Protein AF-A0A4Z1D1J1-F1 (afdb_monomer_lite)

Organism: NCBI:txid2340725

Sequence (111 aa):
MSVAAATEQFQTAVMNSSGQCYSPDPGTCWDVMQSVMKPARTLRTAMHADKSVGAEFWSGAYALINTMEDGMAVGDDEGADKPADFKHRNRATVLGTAHDLSDWLDENPVQ

Foldseek 3Di:
D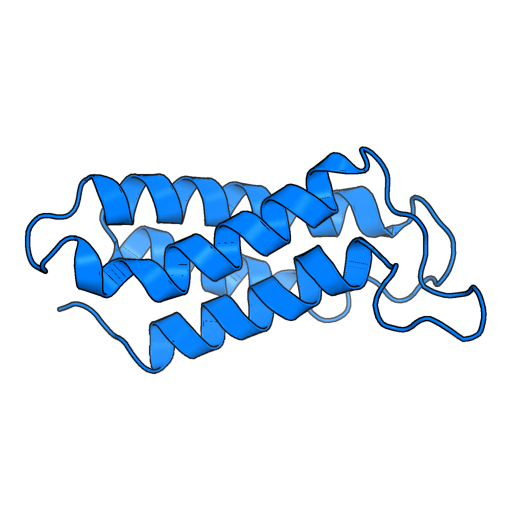ALVVLLVLLLVLLVVLVPQADFQAWQSCLVSLVSNLVSLVVNVVNLVPDDQDDVVLCPVSVVLNVQSVVLCVVVIFRGNDDDDDPPPGSVCSRSVSSVVSSVVCVVRPDD

Secondary structure (DSSP, 8-state):
--HHHHHHHHHHHHHHHTTS----STTSSHHHHHHHHHHHHHHHHHHHH--SS-TTTTHHHHHHHHHHHHHHTT-S---S--SS-TTS-HHHHHHHHHHHHHHHHHHS---

Structure (mmCIF, N/CA/C/O backbone):
data_AF-A0A4Z1D1J1-F1
#
_entry.id   AF-A0A4Z1D1J1-F1
#
loop_
_atom_site.group_PDB
_atom_site.id
_atom_site.type_symbol
_atom_site.label_atom_id
_atom_site.label_alt_id
_atom_site.label_comp_id
_atom_site.label_asym_id
_atom_site.label_entity_id
_atom_site.label_seq_id
_atom_site.pdbx_PDB_ins_code
_atom_site.Cartn_x
_atom_site.Cartn_y
_atom_site.Cartn_z
_atom_site.occupancy
_atom_site.B_iso_or_equiv
_atom_site.auth_seq_id
_atom_site.auth_comp_id
_atom_site.auth_asym_id
_atom_site.auth_atom_id
_atom_site.pdbx_PDB_model_num
ATOM 1 N N . MET A 1 1 ? 2.097 1.297 17.844 1.00 82.56 1 MET A N 1
ATOM 2 C CA . MET A 1 1 ? 1.778 2.257 16.767 1.00 82.56 1 MET A CA 1
ATOM 3 C C . MET A 1 1 ? 0.283 2.181 16.528 1.00 82.56 1 MET A C 1
ATOM 5 O O . MET A 1 1 ? -0.223 1.065 16.549 1.00 82.56 1 MET A O 1
ATOM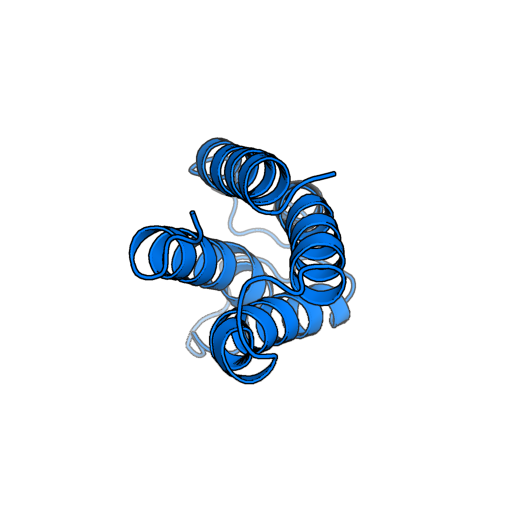 9 N N . SER A 1 2 ? -0.418 3.308 16.399 1.00 93.56 2 SER A N 1
ATOM 10 C CA . SER A 1 2 ? -1.850 3.315 16.064 1.00 93.56 2 SER A CA 1
ATOM 11 C C . SER A 1 2 ? -2.060 3.147 14.556 1.00 93.56 2 SER A C 1
ATOM 13 O O . SER A 1 2 ? -1.129 3.365 13.779 1.00 93.56 2 SER A O 1
ATOM 15 N N . VAL A 1 3 ? -3.281 2.790 14.147 1.00 95.25 3 VAL A N 1
ATOM 16 C CA . VAL A 1 3 ? -3.672 2.738 12.729 1.00 95.25 3 VAL A CA 1
ATOM 17 C C . VAL A 1 3 ? -3.545 4.112 12.075 1.00 95.25 3 VAL A C 1
ATOM 19 O O . VAL A 1 3 ? -2.946 4.207 11.010 1.00 95.25 3 VAL A O 1
ATOM 22 N N . ALA A 1 4 ? -4.006 5.177 12.738 1.00 95.12 4 ALA A N 1
ATOM 23 C CA . ALA A 1 4 ? -3.893 6.544 12.226 1.00 95.12 4 ALA A CA 1
ATOM 24 C C . ALA A 1 4 ? -2.433 6.949 11.949 1.00 95.12 4 ALA A C 1
ATOM 26 O O . ALA A 1 4 ? -2.111 7.397 10.854 1.00 95.12 4 ALA A O 1
ATOM 27 N N . ALA A 1 5 ? -1.519 6.698 12.895 1.00 95.81 5 ALA A N 1
ATOM 28 C CA . ALA A 1 5 ? -0.101 7.014 12.706 1.00 95.81 5 ALA A CA 1
ATOM 29 C C . ALA A 1 5 ? 0.550 6.160 11.602 1.00 95.81 5 ALA A C 1
ATOM 31 O O . ALA A 1 5 ? 1.398 6.645 10.856 1.00 95.81 5 ALA A O 1
ATOM 32 N N . ALA A 1 6 ? 0.165 4.885 11.486 1.00 97.44 6 ALA A N 1
ATOM 33 C CA . ALA A 1 6 ? 0.667 4.017 10.422 1.00 97.44 6 ALA A CA 1
ATOM 34 C C . ALA A 1 6 ? 0.118 4.414 9.039 1.00 97.44 6 ALA A C 1
ATOM 36 O O . ALA A 1 6 ? 0.835 4.299 8.047 1.00 97.44 6 ALA A O 1
ATOM 37 N N . THR A 1 7 ? -1.121 4.911 8.989 1.00 97.38 7 THR A N 1
ATOM 38 C CA . THR A 1 7 ? -1.768 5.453 7.785 1.00 97.38 7 THR A CA 1
ATOM 39 C C . THR A 1 7 ? -1.029 6.696 7.306 1.00 97.38 7 THR A C 1
ATOM 41 O O . THR A 1 7 ? -0.549 6.709 6.177 1.00 97.38 7 THR A O 1
ATOM 44 N N . GLU A 1 8 ? -0.801 7.672 8.189 1.00 97.56 8 GLU A N 1
ATOM 45 C CA . GLU A 1 8 ? -0.037 8.887 7.873 1.00 97.56 8 GLU A CA 1
ATOM 46 C C . GLU A 1 8 ? 1.377 8.557 7.368 1.00 97.56 8 GLU A C 1
ATOM 48 O O . GLU A 1 8 ? 1.838 9.103 6.361 1.00 97.56 8 GLU A O 1
ATOM 53 N N . GLN A 1 9 ? 2.066 7.616 8.026 1.00 98.00 9 GLN A N 1
ATOM 54 C CA . GLN A 1 9 ? 3.395 7.179 7.602 1.00 98.00 9 GLN A CA 1
ATOM 55 C C . GLN A 1 9 ? 3.374 6.543 6.204 1.00 98.00 9 GLN A C 1
ATOM 57 O O . GLN A 1 9 ? 4.280 6.786 5.403 1.00 98.00 9 GLN A O 1
ATOM 62 N N . PHE A 1 10 ? 2.369 5.717 5.914 1.00 98.38 10 PHE A N 1
ATOM 63 C CA . PHE A 1 10 ? 2.211 5.081 4.613 1.00 98.38 10 PHE A CA 1
ATOM 64 C C . PHE A 1 10 ? 1.891 6.100 3.516 1.00 98.38 10 PHE A C 1
ATOM 66 O O . PHE A 1 10 ? 2.616 6.158 2.524 1.00 98.38 10 PHE A O 1
ATOM 73 N N . GLN A 1 11 ? 0.893 6.959 3.720 1.00 98.12 11 GLN A N 1
ATOM 74 C CA . GLN A 1 11 ? 0.496 7.985 2.752 1.00 98.12 11 GLN A CA 1
ATOM 75 C C . GLN A 1 11 ? 1.633 8.984 2.485 1.00 98.12 11 GLN A C 1
ATOM 77 O O . GLN A 1 11 ? 1.885 9.352 1.340 1.00 98.12 11 GLN A O 1
ATOM 82 N N . THR A 1 12 ? 2.421 9.331 3.509 1.00 98.06 12 THR A N 1
ATOM 83 C CA . THR A 1 12 ? 3.645 10.132 3.337 1.00 98.06 12 THR A CA 1
ATOM 84 C C . THR A 1 12 ? 4.667 9.429 2.439 1.00 98.06 12 THR A C 1
ATOM 86 O O . THR A 1 12 ? 5.298 10.067 1.597 1.00 98.06 12 THR A O 1
ATOM 89 N N . ALA A 1 13 ? 4.850 8.114 2.584 1.00 97.81 13 ALA A N 1
ATOM 90 C CA . ALA A 1 13 ? 5.761 7.358 1.727 1.00 97.81 13 ALA A CA 1
ATOM 91 C C . ALA A 1 13 ? 5.270 7.291 0.272 1.00 97.81 13 ALA A C 1
ATOM 93 O O . ALA A 1 13 ? 6.085 7.417 -0.640 1.00 97.81 13 ALA A O 1
ATOM 94 N N . VAL A 1 14 ? 3.957 7.161 0.054 1.00 97.06 14 VAL A N 1
ATOM 95 C CA . VAL A 1 14 ? 3.326 7.213 -1.278 1.00 97.06 14 VAL A CA 1
ATOM 96 C C . VAL A 1 14 ? 3.484 8.595 -1.921 1.00 97.06 14 VAL A C 1
ATOM 98 O O . VAL A 1 14 ? 3.871 8.714 -3.084 1.00 97.06 14 VAL A O 1
ATOM 101 N N . MET A 1 15 ? 3.265 9.669 -1.161 1.00 95.75 15 MET A N 1
ATOM 102 C CA . MET A 1 15 ? 3.521 11.025 -1.649 1.00 95.75 15 MET A CA 1
ATOM 103 C C . MET A 1 15 ? 4.991 11.224 -2.020 1.00 95.75 15 MET A C 1
ATOM 105 O O . MET A 1 15 ? 5.293 11.784 -3.068 1.00 95.75 15 MET A O 1
ATOM 109 N N . ASN A 1 16 ? 5.915 10.741 -1.190 1.00 93.69 16 ASN A N 1
ATOM 110 C CA . ASN A 1 16 ? 7.343 10.899 -1.444 1.00 93.69 16 ASN A CA 1
ATOM 111 C C . ASN A 1 16 ? 7.835 10.053 -2.622 1.00 93.69 16 ASN A C 1
ATOM 113 O O . ASN A 1 16 ? 8.780 10.469 -3.283 1.00 93.69 16 ASN A O 1
ATOM 117 N N . SER A 1 17 ? 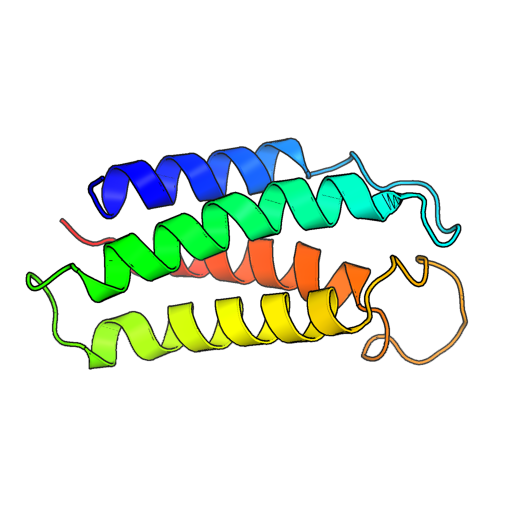7.233 8.894 -2.898 1.00 90.12 17 SER A N 1
ATOM 118 C CA . SER A 1 17 ? 7.599 8.055 -4.048 1.00 90.12 17 SER A CA 1
ATOM 119 C C . SER A 1 17 ? 7.111 8.628 -5.383 1.00 90.12 17 SER A C 1
ATOM 121 O O . SER A 1 17 ? 7.677 8.314 -6.437 1.00 90.12 17 SER A O 1
ATOM 123 N N . SER A 1 18 ? 6.100 9.503 -5.341 1.00 81.12 18 SER A N 1
ATOM 124 C CA . SER A 1 18 ? 5.546 10.176 -6.513 1.00 81.12 18 SER A CA 1
ATOM 125 C C . SER A 1 18 ? 6.635 10.982 -7.220 1.00 81.12 18 SER A C 1
ATOM 127 O O . SER A 1 18 ? 7.181 11.945 -6.687 1.00 81.12 18 SER A O 1
ATOM 129 N N . GLY A 1 19 ? 6.975 10.568 -8.440 1.00 76.38 19 GLY A N 1
ATOM 130 C CA . GLY A 1 19 ? 8.025 11.221 -9.213 1.00 76.38 19 GLY A CA 1
ATOM 131 C C . GLY A 1 19 ? 9.457 10.863 -8.798 1.00 76.38 19 GLY A C 1
ATOM 132 O O . GLY A 1 19 ? 10.367 11.631 -9.082 1.00 76.38 19 GLY A O 1
ATOM 133 N N . GLN A 1 20 ? 9.700 9.721 -8.149 1.00 80.50 20 GLN A N 1
ATOM 134 C CA . GLN A 1 20 ? 11.069 9.209 -7.934 1.00 80.50 20 GLN A CA 1
ATOM 135 C C . GLN A 1 20 ? 11.471 8.099 -8.917 1.00 80.50 20 GLN A C 1
ATOM 137 O O . GLN A 1 20 ? 12.594 7.608 -8.880 1.00 80.50 20 GLN A O 1
ATOM 142 N N . CYS A 1 21 ? 10.572 7.735 -9.837 1.00 81.25 21 CYS A N 1
ATOM 143 C CA . CYS A 1 21 ? 10.694 6.560 -10.697 1.00 81.25 21 CYS A CA 1
ATOM 144 C C . CYS A 1 21 ? 10.523 6.865 -12.191 1.00 81.25 21 CYS A C 1
ATOM 146 O O . CYS A 1 21 ? 9.630 6.335 -12.849 1.00 81.25 21 CYS A O 1
ATOM 148 N N . TYR A 1 22 ? 11.379 7.742 -12.726 1.00 78.50 22 TYR A N 1
ATOM 149 C CA . TYR A 1 22 ? 11.303 8.182 -14.127 1.00 78.50 22 TYR A CA 1
ATOM 150 C C . TYR A 1 22 ? 12.069 7.303 -15.113 1.00 78.50 22 TYR A C 1
ATOM 152 O O . TYR A 1 22 ? 11.714 7.278 -16.289 1.00 78.50 22 TYR A O 1
ATOM 160 N N . SER A 1 23 ? 13.131 6.622 -14.668 1.00 82.38 23 SER A N 1
ATOM 161 C CA . SER A 1 23 ? 13.893 5.764 -15.575 1.00 82.38 23 SER A CA 1
ATOM 162 C C . SER A 1 23 ? 13.079 4.517 -15.910 1.00 82.38 23 SER A C 1
ATOM 164 O O . SER A 1 23 ? 12.576 3.863 -14.991 1.00 82.38 23 SER A O 1
ATOM 166 N N . PRO A 1 24 ? 12.947 4.150 -17.191 1.00 80.31 24 PRO A N 1
ATOM 167 C CA . PRO A 1 24 ? 12.295 2.910 -17.567 1.00 80.31 24 PRO A CA 1
ATOM 168 C C . PRO A 1 24 ? 13.184 1.678 -17.393 1.00 80.31 24 PRO A C 1
ATOM 170 O O . PRO A 1 24 ? 12.691 0.557 -17.530 1.00 80.31 24 PRO A O 1
ATOM 173 N N . ASP A 1 25 ? 14.464 1.862 -17.080 1.00 84.44 25 ASP A N 1
ATOM 174 C CA . ASP A 1 25 ? 15.408 0.761 -16.961 1.00 84.44 25 ASP A CA 1
ATOM 175 C C . ASP A 1 25 ? 15.107 -0.105 -15.721 1.00 84.44 25 ASP A C 1
ATOM 177 O O . ASP A 1 25 ? 14.738 0.435 -14.669 1.00 84.44 25 ASP A O 1
ATOM 181 N N . PRO A 1 26 ? 15.280 -1.436 -15.807 1.00 87.62 26 PRO A N 1
ATOM 182 C CA . PRO A 1 26 ? 15.230 -2.326 -14.649 1.00 87.62 26 PRO A CA 1
ATOM 183 C C . PRO A 1 26 ? 16.207 -1.918 -13.539 1.00 87.62 26 PRO A C 1
ATOM 185 O O . PRO A 1 26 ? 17.236 -1.292 -13.796 1.00 87.62 26 PRO A O 1
ATOM 188 N N . GLY A 1 27 ? 15.887 -2.281 -12.300 1.00 87.50 27 GLY A N 1
ATOM 189 C CA . GLY A 1 27 ? 16.691 -2.010 -11.105 1.00 87.50 27 GLY A CA 1
ATOM 190 C C . GLY A 1 27 ? 16.711 -0.547 -10.645 1.00 87.50 27 GLY A C 1
ATOM 191 O O . GLY A 1 27 ? 17.196 -0.255 -9.554 1.00 87.50 27 GLY A O 1
ATOM 192 N N . THR A 1 28 ? 16.182 0.394 -11.430 1.00 89.44 28 THR A N 1
ATOM 193 C CA . THR A 1 28 ? 16.268 1.831 -11.114 1.00 89.44 28 THR A CA 1
ATOM 194 C C . THR A 1 28 ? 15.266 2.295 -10.062 1.00 89.44 28 THR A C 1
ATOM 196 O O . THR A 1 28 ? 15.447 3.358 -9.473 1.00 89.44 28 THR A O 1
ATOM 199 N N . CYS A 1 29 ? 14.228 1.501 -9.802 1.00 91.56 29 CYS A N 1
ATOM 200 C CA .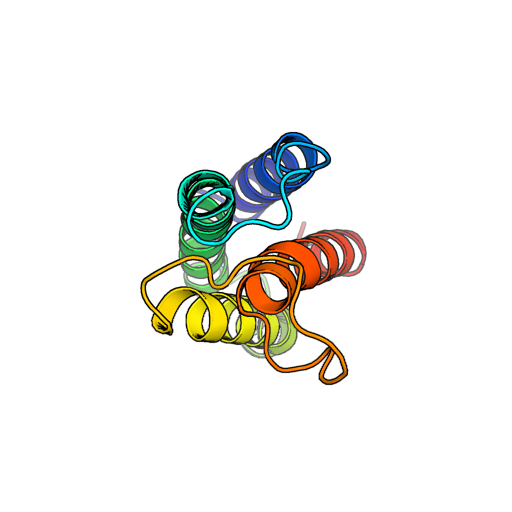 CYS A 1 29 ? 13.122 1.843 -8.911 1.00 91.56 29 CYS A CA 1
ATOM 201 C C . CYS A 1 29 ? 12.964 0.929 -7.705 1.00 91.56 29 CYS A C 1
ATOM 203 O O . CYS A 1 29 ? 12.041 1.121 -6.909 1.00 91.56 29 CYS A O 1
ATOM 205 N N . TRP A 1 30 ? 13.856 -0.044 -7.540 1.00 93.88 30 TRP A N 1
ATOM 206 C CA . TRP A 1 30 ? 13.745 -1.022 -6.467 1.00 93.88 30 TRP A CA 1
ATOM 207 C C . TRP A 1 30 ? 13.727 -0.372 -5.075 1.00 93.88 30 TRP A C 1
ATOM 209 O O . TRP A 1 30 ? 12.894 -0.710 -4.234 1.00 93.88 30 TRP A O 1
ATOM 219 N N . ASP A 1 31 ? 14.580 0.626 -4.838 1.00 94.81 31 ASP A N 1
ATOM 220 C CA . ASP A 1 31 ? 14.618 1.350 -3.561 1.00 94.81 31 ASP A CA 1
ATOM 221 C C . ASP A 1 31 ? 13.328 2.134 -3.290 1.00 94.81 31 ASP A C 1
ATOM 223 O O . ASP A 1 31 ? 12.843 2.168 -2.156 1.00 94.81 31 ASP A O 1
ATOM 227 N N . VAL A 1 32 ? 12.717 2.700 -4.332 1.00 94.69 32 VAL A N 1
ATOM 228 C CA . VAL A 1 32 ? 11.434 3.404 -4.222 1.00 94.69 32 VAL A CA 1
ATOM 229 C C . VAL A 1 32 ? 10.324 2.413 -3.866 1.00 94.69 32 VAL A C 1
ATOM 231 O O . VAL A 1 32 ? 9.572 2.649 -2.919 1.00 94.69 32 VAL A O 1
ATOM 234 N N . MET A 1 33 ? 10.265 1.263 -4.540 1.00 95.69 33 MET A N 1
ATOM 235 C CA . MET A 1 33 ? 9.319 0.186 -4.223 1.00 95.69 33 MET A CA 1
ATOM 236 C C . MET A 1 33 ? 9.465 -0.292 -2.769 1.00 95.69 33 MET A C 1
ATOM 238 O O . MET A 1 33 ? 8.478 -0.369 -2.032 1.00 95.69 33 MET A O 1
ATOM 242 N N . GLN A 1 34 ? 10.697 -0.524 -2.306 1.00 97.00 34 GLN A N 1
ATOM 243 C CA . GLN A 1 34 ? 10.974 -0.889 -0.913 1.00 97.00 34 GLN A CA 1
ATOM 244 C C . GLN A 1 34 ? 10.539 0.197 0.083 1.00 97.00 34 GLN A C 1
ATOM 246 O O . GLN A 1 34 ? 9.999 -0.125 1.149 1.00 97.00 34 GLN A O 1
ATOM 251 N N . SER A 1 35 ? 10.759 1.473 -0.253 1.00 97.00 35 SER A N 1
ATOM 252 C CA . SER A 1 35 ? 10.431 2.608 0.617 1.00 97.00 35 SER A CA 1
ATOM 253 C C . SER A 1 35 ? 8.931 2.741 0.895 1.00 97.00 35 SER A C 1
ATOM 255 O O . SER A 1 35 ? 8.557 3.192 1.976 1.00 97.00 35 SER A O 1
ATOM 257 N N . VAL A 1 36 ? 8.086 2.273 -0.029 1.00 97.62 36 VAL A N 1
ATOM 258 C CA . VAL A 1 36 ? 6.623 2.242 0.110 1.00 97.62 36 VAL A CA 1
ATOM 259 C C . VAL A 1 36 ? 6.142 0.927 0.734 1.00 97.62 36 VAL A C 1
ATOM 261 O O . VAL A 1 36 ? 5.251 0.923 1.585 1.00 97.62 36 VAL A O 1
ATOM 264 N N . MET A 1 37 ? 6.768 -0.203 0.391 1.00 98.19 37 MET A N 1
ATOM 265 C CA . MET A 1 37 ? 6.383 -1.505 0.947 1.00 98.19 37 MET A CA 1
ATOM 266 C C . MET A 1 37 ? 6.616 -1.586 2.463 1.00 98.19 37 MET A C 1
ATOM 268 O O . MET A 1 37 ? 5.810 -2.154 3.203 1.00 98.19 37 MET A O 1
ATOM 272 N N . LYS A 1 38 ? 7.721 -1.017 2.960 1.00 97.94 38 LYS A N 1
ATOM 273 C CA . LYS A 1 38 ? 8.045 -1.037 4.393 1.00 97.94 38 LYS A CA 1
ATOM 274 C C . LYS A 1 38 ? 6.929 -0.429 5.266 1.00 97.94 38 LYS A C 1
ATOM 276 O O . LYS A 1 38 ? 6.490 -1.116 6.190 1.00 97.94 38 LYS A O 1
ATOM 281 N N . PRO A 1 39 ? 6.443 0.801 5.023 1.00 98.31 39 PRO A N 1
ATOM 282 C CA . PRO A 1 39 ? 5.329 1.351 5.786 1.00 98.31 39 PRO A CA 1
ATOM 283 C C . PRO A 1 39 ? 4.002 0.623 5.530 1.00 98.31 39 PRO A C 1
ATOM 285 O O . PRO A 1 39 ? 3.228 0.493 6.473 1.00 98.31 39 PRO A O 1
ATOM 288 N N . ALA A 1 40 ? 3.760 0.042 4.349 1.00 98.50 40 ALA A N 1
ATOM 289 C CA . ALA A 1 40 ? 2.579 -0.804 4.130 1.00 98.50 40 ALA A CA 1
ATOM 290 C C . ALA A 1 40 ? 2.560 -2.045 5.050 1.00 98.50 40 ALA A C 1
ATOM 292 O O . ALA A 1 40 ? 1.527 -2.387 5.626 1.00 98.50 40 ALA A O 1
ATOM 293 N N . ARG A 1 41 ? 3.710 -2.695 5.285 1.00 98.50 41 ARG A N 1
ATOM 294 C CA . ARG A 1 41 ? 3.829 -3.802 6.263 1.00 98.50 41 ARG A CA 1
ATOM 295 C C . ARG A 1 41 ? 3.577 -3.338 7.701 1.00 98.50 41 ARG A C 1
ATOM 297 O O . ARG A 1 41 ? 2.951 -4.049 8.494 1.00 98.50 41 ARG A O 1
ATOM 304 N N . THR A 1 42 ? 4.038 -2.135 8.039 1.00 98.31 42 THR A N 1
ATOM 305 C CA . THR A 1 42 ? 3.754 -1.502 9.333 1.00 98.31 42 THR A CA 1
ATOM 306 C C . THR A 1 42 ? 2.256 -1.239 9.501 1.00 98.31 42 THR A C 1
ATOM 308 O O . THR A 1 42 ? 1.687 -1.605 10.530 1.00 98.31 42 THR A O 1
ATOM 311 N N . LEU A 1 43 ? 1.605 -0.688 8.474 1.00 98.06 43 LEU A N 1
ATOM 312 C CA . LEU A 1 43 ? 0.161 -0.471 8.433 1.00 98.06 43 LEU A CA 1
ATOM 313 C C . LEU A 1 43 ? -0.603 -1.786 8.604 1.00 98.06 43 LEU A C 1
ATOM 315 O O . LEU A 1 43 ? -1.472 -1.870 9.467 1.00 98.06 43 LEU A O 1
ATOM 319 N N . ARG A 1 44 ? -0.214 -2.848 7.887 1.00 98.06 44 ARG A N 1
ATOM 320 C CA . ARG A 1 44 ? -0.788 -4.193 8.056 1.00 98.06 44 ARG A CA 1
ATOM 321 C C . ARG A 1 44 ? -0.781 -4.652 9.511 1.00 98.06 44 ARG A C 1
ATOM 323 O O . ARG A 1 44 ? -1.779 -5.165 10.009 1.00 98.06 44 ARG A O 1
ATOM 330 N N . THR A 1 45 ? 0.350 -4.464 10.185 1.00 97.50 45 THR A N 1
ATOM 331 C CA . THR A 1 45 ? 0.517 -4.848 11.590 1.00 97.50 45 THR A CA 1
ATOM 332 C C . THR A 1 45 ? -0.404 -4.034 12.499 1.00 97.50 45 THR A C 1
ATOM 334 O O . THR A 1 45 ? -1.024 -4.597 13.400 1.00 97.50 45 THR A O 1
ATOM 337 N N . ALA A 1 46 ? -0.532 -2.727 12.249 1.00 96.38 46 ALA A N 1
ATOM 338 C CA . ALA A 1 46 ? -1.425 -1.856 13.008 1.00 96.38 46 ALA A CA 1
ATOM 339 C C . ALA A 1 46 ? -2.904 -2.235 12.810 1.00 96.38 46 ALA A C 1
ATOM 341 O O . ALA A 1 46 ? -3.611 -2.411 13.799 1.00 96.38 46 ALA A O 1
ATOM 342 N N . MET A 1 47 ? -3.345 -2.445 11.564 1.00 95.94 47 MET A N 1
ATOM 343 C CA . MET A 1 47 ? -4.712 -2.877 11.233 1.00 95.94 47 MET A CA 1
ATOM 344 C C . MET A 1 47 ? -5.056 -4.232 11.867 1.00 95.94 47 MET A C 1
ATOM 346 O O . MET A 1 47 ? -6.159 -4.434 12.363 1.00 95.94 47 MET A O 1
ATOM 350 N N . HIS A 1 48 ? -4.101 -5.167 11.920 1.00 95.00 48 HIS A N 1
ATOM 351 C CA . HIS A 1 48 ? -4.326 -6.473 12.547 1.00 95.00 48 HIS A CA 1
ATOM 352 C C . HIS A 1 48 ? -4.463 -6.385 14.076 1.00 95.00 48 HIS A C 1
ATOM 354 O O . HIS A 1 48 ? -5.217 -7.145 14.699 1.00 95.00 48 HIS A O 1
ATOM 360 N N . ALA A 1 49 ? -3.712 -5.470 14.692 1.00 94.94 49 ALA A N 1
ATOM 361 C CA . ALA A 1 49 ? -3.768 -5.218 16.126 1.00 94.94 49 ALA A CA 1
ATOM 362 C C . ALA A 1 49 ? -5.029 -4.445 16.535 1.00 94.94 49 ALA A C 1
ATOM 364 O O . ALA A 1 49 ? -5.484 -4.604 17.668 1.00 94.94 49 ALA A O 1
ATOM 365 N N . ASP A 1 50 ? -5.596 -3.653 15.626 1.00 93.62 50 ASP A N 1
ATOM 366 C CA . ASP A 1 50 ? -6.815 -2.900 15.870 1.00 93.62 50 ASP A CA 1
ATOM 367 C C . ASP A 1 50 ? -8.013 -3.824 16.148 1.00 93.62 50 ASP A C 1
ATOM 369 O O . ASP A 1 50 ? -8.163 -4.910 15.577 1.00 93.62 50 ASP A O 1
ATOM 373 N N . LYS A 1 51 ? -8.831 -3.399 17.111 1.00 92.25 51 LYS A N 1
ATOM 374 C CA . LYS A 1 51 ? -10.047 -4.077 17.578 1.00 92.25 51 LYS A CA 1
ATOM 375 C C . LYS A 1 51 ? -11.259 -3.145 17.576 1.00 92.25 51 LYS A C 1
ATOM 377 O O . LYS A 1 51 ? -12.320 -3.557 18.034 1.00 92.25 51 LYS A O 1
ATOM 382 N N . SER A 1 52 ? -11.095 -1.901 17.119 1.00 92.38 52 SER A N 1
ATOM 383 C CA . SER A 1 52 ? -12.169 -0.906 17.052 1.00 92.38 52 SER A CA 1
ATOM 384 C C . SER A 1 52 ? -13.190 -1.220 15.952 1.00 92.38 52 SER A C 1
ATOM 386 O O . SER A 1 52 ? -14.375 -0.937 16.112 1.00 92.38 52 SER A O 1
ATOM 388 N N . VAL A 1 53 ? -12.742 -1.877 14.881 1.00 91.75 53 VAL A N 1
ATOM 389 C CA . VAL A 1 53 ? -13.557 -2.361 13.761 1.00 91.75 53 VAL A CA 1
ATOM 390 C C . VAL A 1 53 ? -13.475 -3.884 13.643 1.00 91.75 53 VAL A C 1
ATOM 392 O O . VAL A 1 53 ? -12.553 -4.523 14.161 1.00 91.75 53 VAL A O 1
ATOM 395 N N . GLY A 1 54 ? -14.451 -4.485 12.961 1.00 85.44 54 GLY A N 1
ATOM 396 C CA . GLY A 1 54 ? -14.425 -5.912 12.652 1.00 85.44 54 GLY A CA 1
ATOM 397 C C . GLY A 1 54 ? -13.277 -6.276 11.705 1.00 85.44 54 GLY A C 1
ATOM 398 O O . GLY A 1 54 ? -12.796 -5.452 10.927 1.00 85.44 54 GLY A O 1
ATOM 399 N N . ALA A 1 55 ? -12.814 -7.526 11.760 1.00 85.75 55 ALA A N 1
ATOM 400 C CA . ALA A 1 55 ? -11.696 -7.989 10.933 1.00 85.75 55 ALA A CA 1
ATOM 401 C C . ALA A 1 55 ? -11.997 -7.908 9.423 1.00 85.75 55 ALA A C 1
ATOM 403 O O . ALA A 1 55 ? -11.084 -7.769 8.610 1.00 85.75 55 ALA A O 1
ATOM 404 N N . GLU A 1 56 ? -13.274 -7.982 9.055 1.00 93.12 56 GLU A N 1
ATOM 405 C CA . GLU A 1 56 ? -13.784 -7.852 7.695 1.00 93.12 56 GLU A CA 1
ATOM 406 C C . GLU A 1 56 ? -13.588 -6.453 7.106 1.00 93.12 56 GLU A C 1
ATOM 408 O O . GLU A 1 56 ? -13.389 -6.343 5.895 1.00 93.12 56 GLU A O 1
ATOM 413 N N . PHE A 1 57 ? -13.569 -5.409 7.942 1.00 95.50 57 PHE A N 1
ATOM 414 C CA . PHE A 1 57 ? -13.358 -4.030 7.501 1.00 95.50 57 PHE A CA 1
ATOM 415 C C . PHE A 1 57 ? -12.027 -3.892 6.752 1.00 95.50 57 PHE A C 1
ATOM 417 O O . PHE A 1 57 ? -11.966 -3.356 5.650 1.00 95.50 57 PHE A O 1
ATOM 424 N N . TRP A 1 58 ? -10.967 -4.486 7.301 1.00 95.94 58 TRP A N 1
ATOM 425 C CA . TRP A 1 58 ? -9.614 -4.405 6.750 1.00 95.94 58 TRP A CA 1
ATOM 426 C C . TRP A 1 58 ? -9.358 -5.314 5.543 1.00 95.94 58 TRP A C 1
ATOM 428 O O . TRP A 1 58 ? -8.268 -5.277 4.973 1.00 95.94 58 TRP A O 1
ATOM 438 N N . SER A 1 59 ? -10.320 -6.150 5.143 1.00 96.25 59 SER A N 1
ATOM 439 C CA . SER A 1 59 ? -10.117 -7.139 4.074 1.00 96.25 59 SER A CA 1
ATOM 440 C C . SER A 1 59 ? -9.701 -6.508 2.739 1.00 96.25 59 SER A C 1
ATOM 442 O O . SER A 1 59 ? -8.808 -7.040 2.077 1.00 96.25 59 SER A O 1
ATOM 444 N N . GLY A 1 60 ? -10.276 -5.351 2.390 1.00 96.94 60 GLY A N 1
ATOM 445 C CA . GLY A 1 60 ? -9.906 -4.577 1.201 1.00 96.94 60 GLY A CA 1
ATOM 446 C C . GLY A 1 60 ? -8.456 -4.096 1.255 1.00 96.94 60 GLY A C 1
ATOM 447 O O . GLY A 1 60 ? -7.665 -4.415 0.367 1.00 96.94 60 GLY A O 1
ATOM 448 N N . ALA A 1 61 ? -8.068 -3.433 2.348 1.00 97.69 61 ALA A N 1
ATOM 449 C CA . ALA A 1 61 ? -6.688 -2.997 2.559 1.00 97.69 61 ALA A CA 1
ATOM 450 C C . ALA A 1 61 ? -5.690 -4.167 2.533 1.00 97.69 61 ALA A C 1
ATOM 452 O O . ALA A 1 61 ? -4.631 -4.076 1.914 1.00 97.69 61 ALA A O 1
ATOM 453 N N . TYR A 1 62 ? -6.020 -5.304 3.158 1.00 98.06 62 TYR A N 1
ATOM 454 C CA . TYR A 1 62 ? -5.154 -6.485 3.132 1.00 98.06 62 TYR A CA 1
ATOM 455 C C . TYR A 1 62 ? -4.971 -7.062 1.730 1.00 98.06 62 TYR A C 1
ATOM 457 O O . TYR A 1 62 ? -3.873 -7.531 1.426 1.00 98.06 62 TYR A O 1
ATOM 465 N N . ALA A 1 63 ? -6.007 -7.033 0.888 1.00 98.19 63 ALA A N 1
ATOM 466 C CA . ALA A 1 63 ? -5.904 -7.478 -0.496 1.00 98.19 63 ALA A CA 1
ATOM 467 C C . ALA A 1 63 ? -4.928 -6.598 -1.292 1.00 98.19 63 ALA A C 1
ATOM 469 O O . ALA A 1 63 ? -4.050 -7.132 -1.964 1.00 98.19 63 ALA A O 1
ATOM 470 N N . LEU A 1 64 ? -5.004 -5.274 -1.134 1.00 98.50 64 LEU A N 1
ATOM 471 C CA . LEU A 1 64 ? -4.086 -4.334 -1.785 1.00 98.50 64 LEU A CA 1
ATOM 472 C C . LEU A 1 64 ? -2.639 -4.542 -1.312 1.00 98.50 64 LEU A C 1
ATOM 474 O O . LEU A 1 64 ? -1.727 -4.659 -2.128 1.00 98.50 64 LEU A O 1
ATOM 478 N N . ILE A 1 65 ? -2.418 -4.706 -0.001 1.00 98.50 65 ILE A N 1
ATOM 479 C CA . ILE A 1 65 ? -1.076 -5.003 0.527 1.00 98.50 65 ILE A CA 1
ATOM 480 C C . ILE A 1 65 ? -0.561 -6.349 -0.003 1.00 98.50 65 ILE A C 1
ATOM 482 O O . ILE A 1 65 ? 0.628 -6.466 -0.279 1.00 98.50 65 ILE A O 1
ATOM 486 N N . ASN A 1 66 ? -1.414 -7.366 -0.167 1.00 98.38 66 ASN A N 1
ATOM 487 C CA . ASN A 1 66 ? -0.993 -8.637 -0.772 1.00 98.38 66 ASN A CA 1
ATOM 488 C C . ASN A 1 66 ? -0.533 -8.446 -2.216 1.00 98.38 66 ASN A C 1
ATOM 490 O O . ASN A 1 66 ? 0.518 -8.953 -2.579 1.00 98.38 66 ASN A O 1
ATOM 494 N N . THR A 1 67 ? -1.269 -7.674 -3.014 1.00 97.31 67 THR A N 1
ATOM 495 C CA . THR A 1 67 ? -0.858 -7.358 -4.384 1.00 97.31 67 THR A CA 1
ATOM 496 C C . THR A 1 67 ? 0.491 -6.635 -4.411 1.00 97.31 67 THR A C 1
ATOM 498 O O . THR A 1 67 ? 1.356 -6.999 -5.204 1.00 97.31 67 THR A O 1
ATOM 501 N N . MET A 1 68 ? 0.735 -5.689 -3.497 1.00 97.62 68 MET A N 1
ATOM 502 C CA . MET A 1 68 ? 2.060 -5.071 -3.360 1.00 97.62 68 MET A CA 1
ATOM 503 C C . MET A 1 68 ? 3.148 -6.103 -3.013 1.00 97.62 68 MET A C 1
ATOM 505 O O . MET A 1 68 ? 4.220 -6.094 -3.616 1.00 97.62 68 MET A O 1
ATOM 509 N N . GLU A 1 69 ? 2.889 -7.014 -2.070 1.00 98.12 69 GLU A N 1
ATOM 510 C CA . GLU A 1 69 ? 3.829 -8.089 -1.718 1.00 98.12 69 GLU A CA 1
ATOM 511 C C . GLU A 1 69 ? 4.116 -9.014 -2.909 1.00 98.12 69 GLU A C 1
ATOM 513 O O . GLU A 1 69 ? 5.273 -9.369 -3.127 1.00 98.12 69 GLU A O 1
ATOM 518 N N . ASP A 1 70 ? 3.109 -9.346 -3.720 1.00 95.94 70 ASP A N 1
ATOM 519 C CA . ASP A 1 70 ? 3.273 -10.161 -4.930 1.00 95.94 70 ASP A CA 1
ATOM 520 C C . ASP A 1 70 ? 4.196 -9.473 -5.949 1.00 95.94 70 ASP A C 1
ATOM 522 O O . ASP A 1 70 ? 5.037 -10.121 -6.573 1.00 95.94 70 ASP A O 1
ATOM 526 N N . GLY A 1 71 ? 4.105 -8.145 -6.085 1.00 93.69 71 GLY A N 1
ATOM 527 C CA . GLY A 1 71 ? 5.050 -7.369 -6.891 1.00 93.69 71 GLY A CA 1
ATOM 528 C C . GLY A 1 71 ? 6.472 -7.391 -6.313 1.00 93.69 71 GLY A C 1
ATOM 529 O O . GLY A 1 71 ? 7.451 -7.594 -7.034 1.00 93.69 71 GLY A O 1
ATOM 530 N N . MET A 1 72 ? 6.612 -7.247 -4.996 1.00 96.12 72 MET A N 1
ATOM 531 C CA . MET A 1 72 ? 7.918 -7.335 -4.333 1.00 96.12 72 MET A CA 1
ATOM 532 C C . MET A 1 72 ? 8.531 -8.740 -4.407 1.00 96.12 72 MET A C 1
ATOM 534 O O . MET A 1 72 ? 9.755 -8.865 -4.432 1.00 96.12 72 MET A O 1
ATOM 538 N N . ALA A 1 73 ? 7.714 -9.795 -4.473 1.00 95.62 73 ALA A N 1
ATOM 539 C CA . ALA A 1 73 ? 8.162 -11.187 -4.518 1.00 95.62 73 ALA A CA 1
ATOM 540 C C . ALA A 1 73 ? 8.972 -11.536 -5.777 1.00 95.62 73 ALA A C 1
ATOM 542 O O . ALA A 1 73 ? 9.705 -12.525 -5.771 1.00 95.62 73 ALA A O 1
ATOM 543 N N . VAL A 1 74 ? 8.898 -10.710 -6.826 1.00 90.81 74 VAL A N 1
ATOM 544 C CA . VAL A 1 74 ? 9.771 -10.813 -8.006 1.00 90.81 74 VAL A CA 1
ATOM 545 C C . VAL A 1 74 ? 11.253 -10.646 -7.639 1.00 90.81 74 VAL A C 1
ATOM 547 O O . VAL A 1 74 ? 12.112 -11.264 -8.262 1.00 90.81 74 VAL A O 1
ATOM 550 N N . GLY A 1 75 ? 11.560 -9.877 -6.590 1.00 91.06 75 GLY A N 1
ATOM 551 C CA . GLY A 1 75 ? 12.907 -9.772 -6.020 1.00 91.06 75 GLY A CA 1
ATOM 552 C C . GLY A 1 75 ? 13.849 -8.767 -6.692 1.00 91.06 75 GLY A C 1
ATOM 553 O O . GLY A 1 75 ? 14.969 -8.607 -6.213 1.00 91.06 75 GLY A O 1
ATOM 554 N N . ASP A 1 76 ? 13.410 -8.087 -7.750 1.00 90.44 76 ASP A N 1
ATOM 555 C CA . ASP A 1 76 ? 14.099 -6.958 -8.392 1.00 90.44 76 ASP A CA 1
ATOM 556 C C . ASP A 1 76 ? 13.074 -6.086 -9.139 1.00 90.44 76 ASP A C 1
ATOM 558 O O . ASP A 1 76 ? 11.972 -6.549 -9.411 1.00 90.44 76 ASP A O 1
ATOM 562 N N . ASP A 1 77 ? 13.401 -4.843 -9.485 1.00 90.50 77 ASP A N 1
ATOM 563 C CA . ASP A 1 77 ? 12.578 -3.981 -10.344 1.00 90.50 77 ASP A CA 1
ATOM 564 C C . ASP A 1 77 ? 12.739 -4.370 -11.823 1.00 90.50 77 ASP A C 1
ATOM 566 O O . ASP A 1 77 ? 13.800 -4.179 -12.410 1.00 90.50 77 ASP A O 1
ATOM 570 N N . GLU A 1 78 ? 11.675 -4.860 -12.464 1.00 88.19 78 GLU A N 1
ATOM 571 C CA . GLU A 1 78 ? 11.721 -5.329 -13.860 1.00 88.19 78 GLU A CA 1
ATOM 572 C C . GLU A 1 78 ? 11.717 -4.202 -14.912 1.00 88.19 78 GLU A C 1
ATOM 574 O O . GLU A 1 78 ? 11.770 -4.476 -16.115 1.00 88.19 78 GLU A O 1
ATOM 579 N N . GLY A 1 79 ? 11.670 -2.934 -14.489 1.00 82.38 79 GLY A N 1
ATOM 580 C CA . GLY A 1 79 ? 11.685 -1.777 -15.384 1.00 82.38 79 GLY A CA 1
ATOM 581 C C . GLY A 1 79 ? 10.307 -1.369 -15.923 1.00 82.38 79 GLY A C 1
ATOM 582 O O . GLY A 1 79 ? 9.314 -2.101 -15.850 1.00 82.38 79 GLY A O 1
ATOM 583 N N . ALA A 1 80 ? 10.243 -0.169 -16.511 1.00 75.62 80 ALA A N 1
ATOM 584 C CA . ALA A 1 80 ? 9.036 0.414 -17.102 1.00 75.62 80 ALA A CA 1
ATOM 585 C C . ALA A 1 80 ? 8.932 0.307 -18.637 1.00 75.62 80 ALA A C 1
ATOM 587 O O . ALA A 1 80 ? 7.835 0.537 -19.136 1.00 75.62 80 ALA A O 1
ATOM 588 N N . ASP A 1 81 ? 9.932 -0.231 -19.371 1.00 59.44 81 ASP A N 1
ATOM 589 C CA . ASP A 1 81 ? 9.860 -0.448 -20.842 1.00 59.44 81 ASP A CA 1
ATOM 590 C C . ASP A 1 81 ? 10.125 -1.895 -21.338 1.00 59.44 81 ASP A C 1
ATOM 592 O O . ASP A 1 81 ? 11.237 -2.289 -21.673 1.00 59.44 81 ASP A O 1
ATOM 596 N N . LYS A 1 82 ? 9.049 -2.680 -21.478 1.00 49.56 82 LYS A N 1
ATOM 597 C CA . LYS A 1 82 ? 8.881 -3.800 -22.413 1.00 49.56 82 LYS A CA 1
ATOM 598 C C . LYS A 1 82 ? 7.455 -3.734 -22.986 1.00 49.56 82 LYS A C 1
ATOM 600 O O . LYS A 1 82 ? 6.501 -3.565 -22.224 1.00 49.56 82 LYS A O 1
ATOM 605 N N . PRO A 1 83 ? 7.269 -3.808 -24.312 1.00 49.69 83 PRO A N 1
ATOM 606 C CA . PRO A 1 83 ? 5.967 -3.554 -24.912 1.00 49.69 83 PRO A CA 1
ATOM 607 C C . PRO A 1 83 ? 4.931 -4.639 -24.561 1.00 49.69 83 PRO A C 1
ATOM 609 O O . PRO A 1 83 ? 5.249 -5.823 -24.538 1.00 49.69 83 PRO A O 1
ATOM 612 N N . ALA A 1 84 ? 3.690 -4.164 -24.390 1.00 44.12 84 ALA A N 1
ATOM 613 C CA . ALA A 1 84 ? 2.377 -4.820 -24.522 1.00 44.12 84 ALA A CA 1
ATOM 614 C C . ALA A 1 84 ? 1.624 -5.374 -23.294 1.00 44.12 84 ALA A C 1
ATOM 616 O O . ALA A 1 84 ? 0.396 -5.309 -23.329 1.00 44.12 84 ALA A O 1
ATOM 617 N N . ASP A 1 85 ? 2.254 -5.768 -22.185 1.00 47.38 85 ASP A N 1
ATOM 618 C CA . ASP A 1 85 ? 1.491 -6.394 -21.087 1.00 47.38 85 ASP A CA 1
ATOM 619 C C . ASP A 1 85 ? 1.526 -5.534 -19.818 1.00 47.38 85 ASP A C 1
ATOM 621 O O . ASP A 1 85 ? 2.295 -5.765 -18.888 1.00 47.38 85 ASP A O 1
ATOM 625 N N . PHE A 1 86 ? 0.653 -4.523 -19.760 1.00 44.41 86 PHE A N 1
ATOM 626 C CA . PHE A 1 86 ? 0.479 -3.593 -18.623 1.00 44.41 86 PHE A CA 1
ATOM 627 C C . PHE A 1 86 ? 0.227 -4.288 -17.262 1.00 44.41 86 PHE A C 1
ATOM 629 O O . PHE A 1 86 ? 0.231 -3.634 -16.225 1.00 44.41 86 PHE A O 1
ATOM 636 N N . LYS A 1 87 ? 0.004 -5.610 -17.262 1.00 41.53 87 LYS A N 1
ATOM 637 C CA . LYS A 1 87 ? -0.286 -6.455 -16.094 1.00 41.53 87 LYS A CA 1
ATOM 638 C C . LYS A 1 87 ? 0.911 -7.284 -15.597 1.00 41.53 87 LYS A C 1
ATOM 640 O O . LYS A 1 87 ? 0.750 -8.048 -14.651 1.00 41.53 87 LYS A O 1
ATOM 645 N N . HIS A 1 88 ? 2.093 -7.135 -16.199 1.00 47.81 88 HIS A N 1
ATOM 646 C CA . HIS A 1 88 ? 3.296 -7.904 -15.850 1.00 47.81 88 HIS A CA 1
ATOM 647 C C . HIS A 1 88 ? 4.503 -7.018 -15.535 1.00 47.81 88 HIS A C 1
ATOM 649 O O . HIS A 1 88 ? 5.608 -7.278 -15.994 1.00 47.81 88 HIS A O 1
ATOM 655 N N . ARG A 1 89 ? 4.297 -5.939 -14.774 1.00 71.81 89 ARG A N 1
ATOM 656 C CA . ARG A 1 89 ? 5.405 -5.108 -14.288 1.00 71.81 89 ARG A CA 1
ATOM 657 C C . ARG A 1 89 ? 5.247 -4.894 -12.809 1.00 71.81 89 ARG A C 1
ATOM 659 O O . ARG A 1 89 ? 4.378 -4.141 -12.369 1.00 71.81 89 ARG A O 1
ATOM 666 N N . ASN A 1 90 ? 6.108 -5.546 -12.053 1.00 89.38 90 ASN A N 1
ATOM 667 C CA . ASN A 1 90 ? 6.053 -5.508 -10.610 1.00 89.38 90 ASN A CA 1
ATOM 668 C C . ASN A 1 90 ? 6.170 -4.089 -10.025 1.00 89.38 90 ASN A C 1
ATOM 670 O O . ASN A 1 90 ? 5.558 -3.806 -9.000 1.00 89.38 90 ASN A O 1
ATOM 674 N N . ARG A 1 91 ? 6.836 -3.159 -10.723 1.00 89.75 91 ARG A N 1
ATOM 675 C CA . ARG A 1 91 ? 6.845 -1.732 -10.372 1.00 89.75 91 AR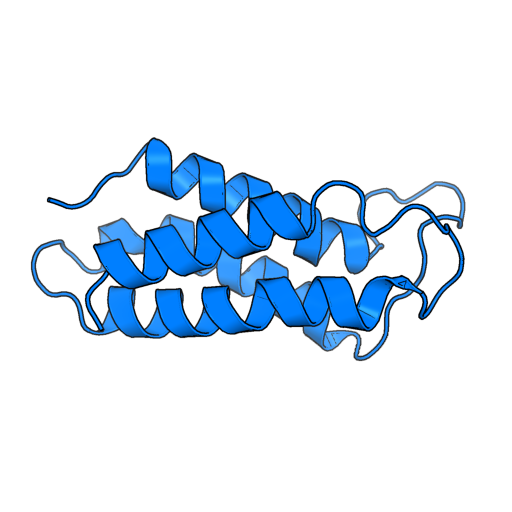G A CA 1
ATOM 676 C C . ARG A 1 91 ? 5.441 -1.127 -10.300 1.00 89.75 91 ARG A C 1
ATOM 678 O O . ARG A 1 91 ? 5.125 -0.452 -9.325 1.00 89.75 91 ARG A O 1
ATOM 685 N N . ALA A 1 92 ? 4.601 -1.364 -11.309 1.00 89.06 92 ALA A N 1
ATOM 686 C CA . ALA A 1 92 ? 3.227 -0.861 -11.327 1.00 89.06 92 ALA A CA 1
ATOM 687 C C . ALA A 1 92 ? 2.364 -1.579 -10.282 1.00 89.06 92 ALA A C 1
ATOM 689 O O . ALA A 1 92 ? 1.573 -0.934 -9.602 1.00 89.06 92 ALA A O 1
ATOM 690 N N . THR A 1 93 ? 2.579 -2.884 -10.101 1.00 91.88 93 THR A N 1
ATOM 691 C CA . THR A 1 93 ? 1.926 -3.673 -9.050 1.00 91.88 93 THR A CA 1
ATOM 692 C C . THR A 1 93 ? 2.238 -3.142 -7.647 1.00 91.88 93 THR A C 1
ATOM 694 O O . THR A 1 93 ? 1.363 -3.128 -6.795 1.00 91.88 93 THR A O 1
ATOM 697 N N . VAL A 1 94 ? 3.462 -2.676 -7.381 1.00 94.62 94 VAL A N 1
ATOM 698 C CA . VAL A 1 94 ? 3.812 -2.117 -6.066 1.00 94.62 94 VAL A CA 1
ATOM 699 C C . VAL A 1 94 ? 3.371 -0.663 -5.942 1.00 94.62 94 VAL A C 1
ATOM 701 O O . VAL A 1 94 ? 2.641 -0.324 -5.016 1.00 94.62 94 VAL A O 1
ATOM 704 N N . LEU A 1 95 ? 3.821 0.210 -6.846 1.00 93.19 95 LEU A N 1
ATOM 705 C CA . LE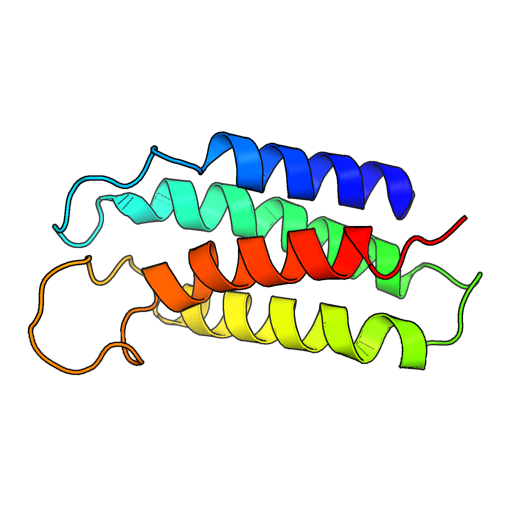U A 1 95 ? 3.621 1.654 -6.707 1.00 93.19 95 LEU A CA 1
ATOM 706 C C . LEU A 1 95 ? 2.186 2.073 -7.042 1.00 93.19 95 LEU A C 1
ATOM 708 O O . LEU A 1 95 ? 1.628 2.907 -6.341 1.00 93.19 95 LEU A O 1
ATOM 712 N N . GLY A 1 96 ? 1.575 1.472 -8.066 1.00 92.81 96 GLY A N 1
ATOM 713 C CA . GLY A 1 96 ? 0.179 1.731 -8.426 1.00 92.81 96 GLY A CA 1
ATOM 714 C C . GLY A 1 96 ? -0.772 1.283 -7.321 1.00 92.81 96 GLY A C 1
ATOM 715 O O . GLY A 1 96 ? -1.554 2.083 -6.824 1.00 92.81 96 GLY A O 1
ATOM 716 N N . THR A 1 97 ? -0.622 0.049 -6.835 1.00 96.62 97 THR A N 1
ATOM 717 C CA . THR A 1 97 ? -1.456 -0.445 -5.730 1.00 96.62 97 THR A CA 1
ATOM 718 C C . THR A 1 97 ? -1.200 0.286 -4.413 1.00 96.62 97 THR A C 1
ATOM 720 O O . THR A 1 97 ? -2.089 0.355 -3.569 1.00 96.62 97 THR A O 1
ATOM 723 N N . ALA A 1 98 ? -0.024 0.886 -4.221 1.00 97.44 98 ALA A N 1
ATOM 724 C CA . ALA A 1 98 ? 0.191 1.752 -3.072 1.00 97.44 98 ALA A CA 1
ATOM 725 C C . ALA A 1 98 ? -0.644 3.043 -3.131 1.00 97.44 98 ALA A C 1
ATOM 727 O O . ALA A 1 98 ? -1.124 3.488 -2.090 1.00 97.44 98 ALA A O 1
ATOM 728 N N . HIS A 1 99 ? -0.850 3.615 -4.323 1.00 96.75 99 HIS A N 1
ATOM 729 C CA . HIS A 1 99 ? -1.810 4.706 -4.507 1.00 96.75 99 HIS A CA 1
ATOM 730 C C . HIS A 1 99 ? -3.238 4.224 -4.237 1.00 96.75 99 HIS A C 1
ATOM 732 O O . HIS A 1 99 ? -3.919 4.838 -3.425 1.00 96.75 99 HIS A O 1
ATOM 738 N N . ASP A 1 100 ? -3.636 3.071 -4.784 1.00 97.81 100 ASP A N 1
ATOM 739 C CA . ASP A 1 100 ? -4.969 2.502 -4.530 1.00 97.81 100 ASP A CA 1
ATOM 740 C C . ASP A 1 100 ? -5.219 2.261 -3.027 1.00 97.81 100 ASP A C 1
ATOM 742 O O . ASP A 1 100 ? -6.310 2.503 -2.516 1.00 97.81 100 ASP A O 1
ATOM 746 N N . LEU A 1 101 ? -4.203 1.797 -2.289 1.00 98.44 101 LEU A N 1
ATOM 747 C CA . LEU A 1 101 ? -4.285 1.627 -0.837 1.00 98.44 101 LEU A CA 1
ATOM 748 C C . LEU A 1 101 ? -4.370 2.969 -0.106 1.00 98.44 101 LEU A C 1
ATOM 750 O O . LEU A 1 101 ? -5.084 3.062 0.888 1.00 98.44 101 LEU A O 1
ATOM 754 N N . SER A 1 102 ? -3.653 3.992 -0.573 1.00 98.00 102 SER A N 1
ATOM 755 C CA . SER A 1 102 ? -3.738 5.344 -0.013 1.00 98.00 102 SER A CA 1
ATOM 756 C C . SER A 1 102 ? -5.156 5.894 -0.145 1.00 98.00 102 SER A C 1
ATOM 758 O O . SER A 1 102 ? -5.711 6.355 0.849 1.00 98.00 102 SER A O 1
ATOM 760 N N . ASP A 1 103 ? -5.746 5.771 -1.334 1.00 98.19 103 ASP A N 1
ATOM 761 C CA . ASP A 1 103 ? -7.106 6.228 -1.624 1.00 98.19 103 ASP A CA 1
ATOM 762 C C . ASP A 1 103 ? -8.135 5.435 -0.806 1.00 98.19 103 ASP A C 1
ATOM 764 O O . ASP A 1 103 ? -9.031 6.011 -0.190 1.00 98.19 103 ASP A O 1
ATOM 768 N N . TRP A 1 104 ? -7.962 4.113 -0.699 1.00 98.00 104 TRP A N 1
ATOM 769 C CA . TRP A 1 104 ? -8.832 3.275 0.126 1.00 98.00 104 TRP A CA 1
ATOM 770 C C . TRP A 1 104 ? -8.843 3.723 1.595 1.00 98.00 104 TRP A C 1
ATOM 772 O O . TRP A 1 104 ? -9.900 3.712 2.224 1.00 98.00 104 TRP A O 1
ATOM 782 N N . LEU A 1 105 ? -7.692 4.118 2.154 1.00 97.25 105 LEU A N 1
ATOM 783 C CA . LEU A 1 105 ? -7.589 4.591 3.542 1.00 97.25 105 LEU A CA 1
ATOM 784 C C . LEU A 1 105 ? -8.310 5.929 3.752 1.00 97.25 105 LEU A C 1
ATOM 786 O O . LEU A 1 105 ? -8.899 6.130 4.814 1.00 97.25 105 LEU A O 1
ATOM 790 N N . ASP A 1 106 ? -8.313 6.805 2.745 1.00 96.94 106 ASP A N 1
ATOM 791 C CA . ASP A 1 106 ? -9.060 8.068 2.778 1.00 96.94 106 ASP A CA 1
ATOM 792 C C . ASP A 1 106 ? -10.575 7.838 2.675 1.00 96.94 106 ASP A C 1
ATOM 794 O O . ASP A 1 106 ? -11.363 8.511 3.344 1.00 96.94 106 ASP A O 1
ATOM 798 N N . GLU A 1 107 ? -10.996 6.861 1.870 1.00 97.06 107 GLU A N 1
ATOM 799 C CA . GLU A 1 107 ? -12.403 6.472 1.718 1.00 97.06 107 GLU A CA 1
ATOM 800 C C . GLU A 1 107 ? -12.946 5.689 2.924 1.00 97.06 107 GLU A C 1
ATOM 802 O O . GLU A 1 107 ? -14.155 5.689 3.174 1.00 97.06 107 GLU A O 1
ATOM 807 N N . ASN A 1 108 ? -12.065 5.034 3.686 1.00 95.19 108 ASN A N 1
ATOM 808 C CA . ASN A 1 108 ? -12.408 4.165 4.813 1.00 95.19 108 ASN A CA 1
ATOM 809 C C . ASN A 1 108 ? -11.671 4.594 6.099 1.00 95.19 108 ASN A C 1
ATOM 811 O O . ASN A 1 108 ? -10.902 3.809 6.665 1.00 95.19 108 ASN A O 1
ATOM 815 N N . PRO A 1 109 ? -11.894 5.825 6.599 1.00 90.69 109 PRO A N 1
ATOM 816 C CA . PRO A 1 109 ? -11.197 6.313 7.778 1.00 90.69 109 PRO A CA 1
ATOM 817 C C . PRO A 1 109 ? -11.661 5.569 9.034 1.00 90.69 109 PRO A C 1
ATOM 819 O O . PRO A 1 109 ? -12.857 5.351 9.248 1.00 90.69 109 PRO A O 1
ATOM 822 N N . VAL A 1 110 ? -10.713 5.240 9.910 1.00 83.94 110 VAL A N 1
ATOM 823 C CA . VAL A 1 110 ? -10.998 4.714 11.252 1.00 83.94 110 VAL A CA 1
ATOM 824 C C . VAL A 1 110 ? -10.738 5.809 12.278 1.00 83.94 110 VAL A C 1
ATOM 826 O O . VAL A 1 110 ? -9.695 6.464 12.235 1.00 83.94 110 VAL A O 1
ATOM 829 N N . GLN A 1 111 ? -11.726 6.034 13.150 1.00 59.44 111 GLN A N 1
ATOM 830 C CA . GLN A 1 111 ? -11.711 7.060 14.199 1.00 59.44 111 GLN A CA 1
ATOM 831 C C . GLN A 1 111 ? -10.891 6.638 15.419 1.00 59.44 111 GLN A C 1
ATOM 833 O O . GLN A 1 111 ? -10.984 5.456 15.818 1.00 59.44 111 GLN A O 1
#

Radius of gyration: 14.23 Å; chains: 1; bounding box: 31×22×42 Å

pLDDT: mean 89.63, std 13.42, range [41.53, 98.5]